Protein AF-A0ABD4YXP7-F1 (afdb_monomer_lite)

pLDDT: mean 83.6, std 15.76, range [41.09, 97.5]

Radius of gyration: 18.05 Å; chains: 1; bounding box: 27×43×54 Å

Sequence (88 aa):
MQTAKWDFQIAQPEQDGDDWRIGYTLISPIAGVPSERIAIDERFHSAHGAIAEATRLAQIHVADLNGEAPTFEAPSDSEVPFDKDQRF

Organism: NCBI:txid1389922

Foldseek 3Di:
DPPQFKDKAWDQWDDDPQWIWTWMWIDDSDPPDDIDIGTDPDTHNDSVVNRVVRVVVRVVVRCVRRVHDPPPPDPDPVRDPDDPPDDD

Secondary structure (DSSP, 8-state):
------EEEEPPPEEETTEEEEEEEEE-SSTTSPPEEEEEEEEESSHHHHHHHHHHHHHHHHHHHTTPPP--PPPPTTS--S-TT---

Structure (mmCIF, N/CA/C/O backbone):
data_AF-A0ABD4YXP7-F1
#
_entry.id   AF-A0ABD4YXP7-F1
#
loop_
_atom_site.group_PDB
_atom_site.id
_atom_site.type_symbol
_atom_site.label_atom_id
_atom_site.label_alt_id
_atom_site.label_comp_id
_atom_site.label_asym_id
_atom_site.label_entity_id
_atom_site.label_seq_id
_atom_site.pdbx_PDB_ins_code
_atom_site.Cartn_x
_atom_site.Cartn_y
_atom_site.Cartn_z
_atom_site.occupancy
_atom_site.B_iso_or_equiv
_atom_site.auth_seq_id
_atom_site.auth_comp_id
_atom_site.auth_asym_id
_atom_site.auth_atom_id
_atom_site.pdbx_PDB_model_num
ATOM 1 N N . MET A 1 1 ? -6.156 12.832 23.675 1.00 41.09 1 MET A N 1
ATOM 2 C CA . MET A 1 1 ? -6.237 11.375 23.445 1.00 41.09 1 MET A CA 1
ATOM 3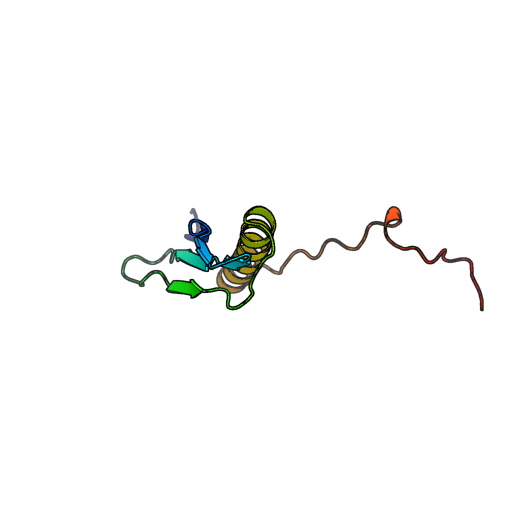 C C . MET A 1 1 ? -5.650 11.124 22.071 1.00 41.09 1 MET A C 1
ATOM 5 O O . MET A 1 1 ? -6.128 11.733 21.126 1.00 41.09 1 MET A O 1
ATOM 9 N N . GLN A 1 2 ? -4.557 10.371 21.974 1.00 52.72 2 GLN A N 1
ATOM 10 C CA . GLN A 1 2 ? -3.922 10.069 20.691 1.00 52.72 2 GLN A CA 1
ATOM 11 C C . GLN A 1 2 ? -4.735 8.939 20.056 1.00 52.72 2 GLN A C 1
ATOM 13 O O . GLN A 1 2 ? -4.736 7.823 20.568 1.00 52.72 2 GLN A O 1
ATOM 18 N N . THR A 1 3 ? -5.537 9.253 19.041 1.00 64.88 3 THR A N 1
ATOM 19 C CA . THR A 1 3 ? -6.314 8.244 18.316 1.00 64.88 3 THR A CA 1
ATOM 20 C C . THR A 1 3 ? -5.324 7.294 17.652 1.00 64.88 3 THR A C 1
ATOM 22 O O . THR A 1 3 ? -4.464 7.747 16.900 1.00 64.88 3 THR A O 1
ATOM 25 N N . ALA A 1 4 ? -5.389 6.004 17.973 1.00 81.06 4 ALA A N 1
ATOM 26 C CA . ALA A 1 4 ? -4.528 5.010 17.350 1.00 81.06 4 ALA A CA 1
ATOM 27 C C . ALA A 1 4 ? -4.961 4.854 15.881 1.00 81.06 4 ALA A C 1
ATOM 29 O O . ALA A 1 4 ? -6.131 4.581 15.613 1.00 81.06 4 ALA A O 1
ATOM 30 N N . LYS A 1 5 ? -4.036 5.103 14.950 1.00 89.56 5 LYS A N 1
ATOM 31 C CA . LYS A 1 5 ? -4.271 5.114 13.501 1.00 89.56 5 LYS A CA 1
ATOM 32 C C . LYS A 1 5 ? -3.553 3.950 12.830 1.00 89.56 5 LYS A C 1
ATOM 34 O O . LYS A 1 5 ? -2.535 3.487 13.341 1.00 89.56 5 LYS A O 1
ATOM 39 N N . TRP A 1 6 ? -4.081 3.504 11.698 1.00 93.50 6 TRP A N 1
ATOM 40 C CA . TRP A 1 6 ? -3.351 2.624 10.794 1.00 93.50 6 TRP A CA 1
ATOM 41 C C . TRP A 1 6 ? -2.084 3.314 10.308 1.00 93.50 6 TRP A C 1
ATOM 43 O O . TRP A 1 6 ? -2.069 4.531 10.110 1.00 93.50 6 TRP A O 1
ATOM 53 N N . ASP A 1 7 ? -1.041 2.514 10.138 1.00 93.56 7 ASP A N 1
ATOM 54 C CA . ASP A 1 7 ? 0.256 2.922 9.607 1.00 93.56 7 ASP A CA 1
ATOM 55 C C . ASP A 1 7 ? 0.744 1.868 8.601 1.00 93.56 7 ASP A C 1
ATOM 57 O O . ASP A 1 7 ? 0.076 0.851 8.378 1.00 93.56 7 ASP A O 1
ATOM 61 N N . PHE A 1 8 ? 1.893 2.088 7.973 1.00 95.38 8 PHE A N 1
ATOM 62 C CA . PHE A 1 8 ? 2.467 1.162 7.009 1.00 95.38 8 PHE A CA 1
ATOM 63 C C . PHE A 1 8 ? 3.991 1.059 7.109 1.00 95.38 8 PHE A C 1
ATOM 65 O O . PHE A 1 8 ? 4.685 1.953 7.582 1.00 95.38 8 PHE A O 1
ATOM 72 N N . GLN A 1 9 ? 4.530 -0.047 6.598 1.00 96.94 9 GLN A N 1
ATOM 73 C CA . GLN A 1 9 ? 5.964 -0.257 6.436 1.00 96.94 9 GLN A CA 1
ATOM 74 C C . GLN A 1 9 ? 6.266 -0.781 5.034 1.00 96.94 9 GLN A C 1
ATOM 76 O O . GLN A 1 9 ? 5.750 -1.821 4.621 1.00 96.94 9 GLN A O 1
ATOM 81 N N . ILE A 1 10 ? 7.146 -0.086 4.318 1.00 96.69 10 ILE A N 1
ATOM 82 C CA . ILE A 1 10 ? 7.625 -0.514 3.001 1.00 96.69 10 ILE A CA 1
ATOM 83 C C . ILE A 1 10 ? 8.584 -1.698 3.162 1.00 96.69 10 ILE A C 1
ATOM 85 O O . ILE A 1 10 ? 9.465 -1.689 4.027 1.00 96.69 10 ILE A O 1
ATOM 89 N N . ALA A 1 11 ? 8.392 -2.740 2.353 1.00 95.56 11 ALA A N 1
ATOM 90 C CA . ALA A 1 11 ? 9.313 -3.866 2.304 1.00 95.56 11 ALA A CA 1
ATOM 91 C C . ALA A 1 11 ? 10.603 -3.470 1.576 1.00 95.56 11 ALA A C 1
ATOM 93 O O . ALA A 1 11 ? 10.627 -2.548 0.761 1.00 95.56 11 ALA A O 1
ATOM 94 N N . GLN A 1 12 ? 11.683 -4.198 1.838 1.00 94.62 12 GLN A N 1
ATOM 95 C CA . GLN A 1 12 ? 12.891 -4.039 1.043 1.00 94.62 12 GLN A CA 1
ATOM 96 C C . GLN A 1 12 ? 12.591 -4.457 -0.409 1.00 94.62 12 GLN A C 1
ATOM 98 O O . GLN A 1 12 ? 12.040 -5.541 -0.602 1.00 94.62 12 GLN A O 1
ATOM 103 N N . PRO A 1 13 ? 12.912 -3.626 -1.419 1.00 94.31 13 PRO A N 1
ATOM 104 C CA . PRO A 1 13 ? 12.740 -4.016 -2.810 1.00 94.31 13 PRO A CA 1
ATOM 105 C C . PRO A 1 13 ? 13.653 -5.196 -3.146 1.00 94.31 13 PRO A C 1
ATOM 107 O O . PRO A 1 13 ? 14.820 -5.236 -2.745 1.00 94.31 13 PRO A O 1
ATOM 110 N N . GLU A 1 14 ? 13.115 -6.137 -3.910 1.00 95.12 14 GLU A N 1
ATOM 111 C CA . GLU A 1 14 ? 13.801 -7.344 -4.354 1.00 95.12 14 GLU A CA 1
ATOM 112 C C . GLU A 1 14 ? 13.993 -7.280 -5.867 1.00 95.12 14 GLU A C 1
ATOM 114 O O . GLU A 1 14 ? 13.080 -6.917 -6.611 1.00 95.12 14 GLU A O 1
ATOM 119 N N . GLN A 1 15 ? 15.194 -7.617 -6.328 1.00 94.56 15 GLN A N 1
ATOM 120 C CA . GLN A 1 15 ? 15.479 -7.712 -7.752 1.00 94.56 15 GLN A CA 1
ATOM 121 C C . GLN A 1 15 ? 15.051 -9.094 -8.262 1.00 94.56 15 GLN A C 1
ATOM 123 O O . GLN A 1 15 ? 15.486 -10.111 -7.720 1.00 94.56 15 GLN A O 1
ATOM 128 N N . ASP A 1 16 ? 14.231 -9.131 -9.312 1.00 91.81 16 ASP A N 1
ATOM 129 C CA . ASP A 1 16 ? 13.866 -10.350 -10.036 1.00 91.81 16 ASP A CA 1
ATOM 130 C C . ASP A 1 16 ? 14.195 -10.192 -11.527 1.00 91.81 16 ASP A C 1
ATOM 132 O O . ASP A 1 16 ? 13.452 -9.576 -12.295 1.00 91.81 16 ASP A O 1
ATOM 136 N N . GLY A 1 17 ? 15.346 -10.739 -11.926 1.00 92.31 17 GLY A N 1
ATOM 137 C CA . GLY A 1 17 ? 15.918 -10.536 -13.254 1.00 92.31 17 GLY A CA 1
ATOM 138 C C . GLY A 1 17 ? 16.398 -9.095 -13.450 1.00 92.31 17 GLY A C 1
ATOM 139 O O . GLY A 1 17 ? 17.176 -8.574 -12.647 1.00 92.31 17 GLY A O 1
ATOM 140 N N . ASP A 1 18 ? 15.930 -8.463 -14.525 1.00 93.00 18 ASP A N 1
ATOM 141 C CA . ASP A 1 18 ? 16.224 -7.058 -14.846 1.00 93.00 18 ASP A CA 1
ATOM 142 C C . ASP A 1 18 ? 15.223 -6.077 -14.208 1.00 93.00 18 ASP A C 1
ATOM 144 O O . ASP A 1 18 ? 15.406 -4.861 -14.284 1.00 93.00 18 ASP A O 1
ATOM 148 N N . ASP A 1 19 ? 14.184 -6.600 -13.552 1.00 95.56 19 ASP A N 1
ATOM 149 C CA . ASP A 1 19 ? 13.132 -5.817 -12.918 1.00 95.56 19 ASP A CA 1
ATOM 150 C C . ASP A 1 19 ? 13.217 -5.882 -11.386 1.00 95.56 19 ASP A C 1
ATOM 152 O O . ASP A 1 19 ? 13.863 -6.740 -10.783 1.00 95.56 19 ASP A O 1
ATOM 156 N N . TRP A 1 20 ? 12.505 -4.968 -10.741 1.00 96.19 20 TRP A N 1
ATOM 157 C CA . TRP A 1 20 ? 12.356 -4.869 -9.298 1.00 96.19 20 TRP A CA 1
ATOM 158 C C . TRP A 1 20 ? 10.912 -5.132 -8.898 1.00 96.19 20 TRP A C 1
ATOM 160 O O . TRP A 1 20 ? 9.977 -4.677 -9.559 1.00 96.19 20 TRP A O 1
ATOM 170 N N . ARG A 1 21 ? 10.738 -5.836 -7.782 1.00 95.69 21 ARG A N 1
ATOM 171 C CA . ARG A 1 21 ? 9.458 -6.054 -7.108 1.00 95.69 21 ARG A CA 1
ATOM 172 C C . ARG A 1 21 ? 9.516 -5.518 -5.693 1.00 95.69 21 ARG A C 1
ATOM 174 O O . ARG A 1 21 ? 10.582 -5.415 -5.086 1.00 95.69 21 ARG A O 1
ATOM 181 N N . ILE A 1 22 ? 8.353 -5.183 -5.158 1.00 97.31 22 ILE A N 1
ATOM 182 C CA . ILE A 1 22 ? 8.235 -4.653 -3.807 1.00 97.31 22 ILE A CA 1
ATOM 183 C C . ILE A 1 22 ? 6.824 -4.902 -3.269 1.00 97.31 22 ILE A C 1
ATOM 185 O O . ILE A 1 22 ? 5.891 -5.227 -4.002 1.00 97.31 22 ILE A O 1
ATOM 189 N N . GLY A 1 23 ? 6.668 -4.733 -1.965 1.00 96.38 23 GLY A N 1
ATOM 190 C CA . GLY A 1 23 ? 5.378 -4.692 -1.299 1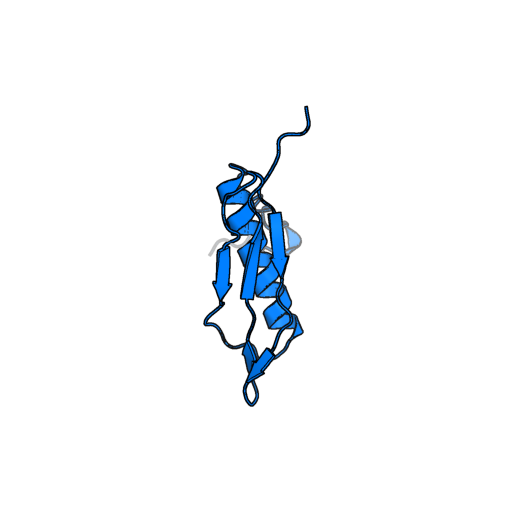.00 96.38 23 GLY A CA 1
ATOM 191 C C . GLY A 1 23 ? 5.431 -3.783 -0.080 1.00 96.38 23 GLY A C 1
ATOM 192 O O . GLY A 1 23 ? 6.457 -3.169 0.224 1.00 96.38 23 GLY A O 1
ATOM 193 N N . TYR A 1 24 ? 4.333 -3.726 0.654 1.00 97.50 24 TYR A N 1
ATOM 194 C CA . TYR A 1 24 ? 4.245 -3.009 1.918 1.00 97.50 24 TYR A CA 1
ATOM 195 C C . TYR A 1 24 ? 3.379 -3.783 2.910 1.00 97.50 24 TYR A C 1
ATOM 197 O O . TYR A 1 24 ? 2.633 -4.687 2.545 1.00 97.50 24 TYR A O 1
ATOM 205 N N . THR A 1 25 ? 3.526 -3.469 4.190 1.00 97.12 25 THR A N 1
ATOM 206 C CA . THR A 1 25 ? 2.750 -4.072 5.276 1.00 97.12 25 THR A CA 1
ATOM 207 C C . THR A 1 25 ? 1.905 -3.000 5.939 1.00 97.12 25 THR A C 1
ATOM 209 O O . THR A 1 25 ? 2.445 -1.959 6.302 1.00 97.12 25 THR A O 1
ATOM 212 N N . LEU A 1 26 ? 0.615 -3.256 6.125 1.00 95.88 26 LEU A N 1
ATOM 213 C CA . LEU A 1 26 ? -0.287 -2.423 6.912 1.00 95.88 26 LEU A CA 1
ATOM 214 C C . LEU A 1 26 ? -0.196 -2.806 8.388 1.00 95.88 26 LEU A C 1
ATOM 216 O O . LEU A 1 26 ? -0.259 -3.982 8.757 1.00 95.88 26 LEU A O 1
ATOM 220 N N . ILE A 1 27 ? -0.054 -1.800 9.241 1.00 94.00 27 ILE A N 1
ATOM 221 C CA . ILE A 1 27 ? 0.111 -1.945 10.682 1.00 94.00 27 ILE A CA 1
ATOM 222 C C . ILE A 1 27 ? -1.187 -1.498 11.345 1.00 94.00 27 ILE A C 1
ATOM 224 O O . ILE A 1 27 ? -1.549 -0.321 11.306 1.00 94.00 27 ILE A O 1
ATOM 228 N N . SER A 1 28 ? -1.894 -2.454 11.952 1.00 91.75 28 SER A N 1
ATOM 229 C CA . SER A 1 28 ? -3.134 -2.160 12.660 1.00 91.75 28 SER A CA 1
ATOM 230 C C . SER A 1 28 ? -2.855 -1.436 13.980 1.00 91.75 28 SER A C 1
ATOM 232 O O . SER A 1 28 ? -1.978 -1.864 14.735 1.00 91.75 28 SER A O 1
ATOM 234 N N . PRO A 1 29 ? -3.639 -0.400 14.328 1.00 89.69 29 PRO A N 1
ATOM 235 C CA . PRO A 1 29 ? -3.564 0.230 15.643 1.00 89.69 29 PRO A CA 1
ATOM 236 C C . PRO A 1 29 ? -4.156 -0.641 16.760 1.00 89.69 29 PRO A C 1
ATOM 238 O O . PRO A 1 29 ? -4.015 -0.315 17.940 1.00 89.69 29 PRO A O 1
ATOM 241 N N . ILE A 1 30 ? -4.870 -1.715 16.406 1.00 87.62 30 ILE A N 1
ATOM 242 C CA . ILE A 1 30 ? -5.593 -2.572 17.343 1.00 87.62 30 ILE A CA 1
ATOM 243 C C . ILE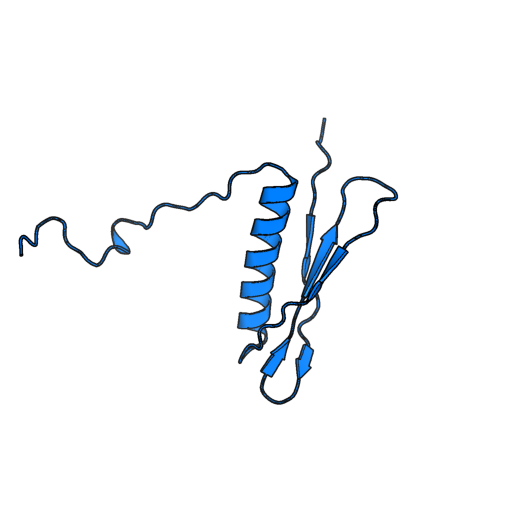 A 1 30 ? -4.716 -3.772 17.699 1.00 87.62 30 ILE A C 1
ATOM 245 O O . ILE A 1 30 ? -4.394 -4.608 16.855 1.00 87.62 30 ILE A O 1
ATOM 249 N N . ALA A 1 31 ? -4.368 -3.892 18.981 1.00 82.88 31 ALA A N 1
ATOM 250 C CA . ALA A 1 31 ? -3.615 -5.035 19.479 1.00 82.88 31 ALA A CA 1
ATOM 251 C C . ALA A 1 31 ? -4.360 -6.353 19.196 1.00 82.88 31 ALA A C 1
ATOM 253 O O . ALA A 1 31 ? -5.523 -6.512 19.564 1.00 82.88 31 ALA A O 1
ATOM 254 N N . GLY A 1 32 ? -3.674 -7.303 18.557 1.00 80.75 32 GLY A N 1
ATOM 255 C CA . GLY A 1 32 ? -4.231 -8.611 18.198 1.00 80.75 32 GLY A CA 1
ATOM 256 C C . GLY A 1 32 ? -4.867 -8.685 16.807 1.00 80.75 32 GLY A C 1
ATOM 257 O O . GLY A 1 32 ? -5.195 -9.787 16.372 1.00 80.75 32 GLY A O 1
ATOM 258 N N . VAL A 1 33 ? -4.993 -7.566 16.084 1.00 83.94 33 VAL A N 1
ATOM 259 C CA . VAL A 1 33 ? -5.303 -7.595 14.648 1.00 83.94 33 VAL A CA 1
ATOM 260 C C . VAL A 1 33 ? -4.004 -7.860 13.878 1.00 83.94 33 VAL A C 1
ATOM 262 O O . VAL A 1 33 ? -3.013 -7.161 14.108 1.00 83.94 33 VAL A O 1
ATOM 265 N N . PRO A 1 34 ? -3.962 -8.878 13.000 1.00 84.06 34 PRO A N 1
ATOM 266 C CA . PRO A 1 34 ? -2.762 -9.179 12.234 1.00 84.06 34 PRO A CA 1
ATOM 267 C C . PRO A 1 34 ? -2.438 -8.046 11.259 1.00 84.06 34 PRO A C 1
ATOM 269 O O . PRO A 1 34 ? -3.327 -7.470 10.634 1.00 84.06 34 PRO A O 1
ATOM 272 N N . SER A 1 35 ? -1.147 -7.756 11.114 1.00 88.44 35 SER A N 1
ATOM 273 C CA . SER A 1 35 ? -0.646 -6.920 10.026 1.00 88.44 35 SER A CA 1
ATOM 274 C C . SER A 1 35 ? -0.891 -7.600 8.682 1.00 88.44 35 SER A C 1
ATOM 276 O O . SER A 1 35 ? -0.704 -8.812 8.552 1.00 88.44 35 SER A O 1
ATOM 278 N N . GLU A 1 36 ? -1.267 -6.819 7.677 1.00 92.06 36 GLU A N 1
ATOM 279 C CA . GLU A 1 36 ? -1.551 -7.328 6.336 1.00 92.06 36 GLU A CA 1
ATOM 280 C C . GLU A 1 36 ? -0.406 -6.980 5.389 1.00 92.06 36 GLU A C 1
ATOM 282 O O . GLU A 1 36 ? -0.018 -5.820 5.278 1.00 92.06 36 GLU A O 1
ATOM 287 N N . ARG A 1 37 ? 0.159 -7.981 4.707 1.00 94.25 37 ARG A N 1
ATOM 288 C CA . ARG A 1 37 ? 1.199 -7.769 3.695 1.00 94.25 37 ARG A CA 1
ATOM 289 C C . ARG A 1 37 ? 0.562 -7.696 2.312 1.00 94.25 37 ARG A C 1
ATOM 291 O O . ARG A 1 37 ? -0.061 -8.656 1.873 1.00 94.25 37 ARG A O 1
ATOM 298 N N . ILE A 1 38 ? 0.827 -6.602 1.612 1.00 95.62 38 ILE A N 1
ATOM 299 C CA . ILE A 1 38 ? 0.393 -6.345 0.243 1.00 95.62 38 ILE A CA 1
ATOM 300 C C . ILE A 1 38 ? 1.608 -6.435 -0.681 1.00 95.62 38 ILE A C 1
ATOM 302 O O . ILE A 1 38 ? 2.582 -5.698 -0.515 1.00 95.62 38 ILE A O 1
ATOM 306 N N . ALA A 1 39 ? 1.563 -7.353 -1.644 1.00 94.81 39 ALA A N 1
ATOM 307 C CA . ALA A 1 39 ? 2.529 -7.410 -2.737 1.00 94.81 39 ALA A CA 1
ATOM 308 C C . ALA A 1 39 ? 2.041 -6.533 -3.894 1.00 94.81 39 ALA A C 1
ATOM 310 O O . ALA A 1 39 ? 0.843 -6.486 -4.170 1.00 94.81 39 ALA A O 1
ATOM 311 N N . ILE A 1 40 ? 2.964 -5.838 -4.557 1.00 94.44 40 ILE A N 1
ATOM 312 C CA . ILE A 1 40 ? 2.662 -5.088 -5.774 1.00 94.44 40 ILE A CA 1
ATOM 313 C C . ILE A 1 40 ? 3.053 -5.972 -6.954 1.00 94.44 40 ILE A C 1
ATOM 315 O O . ILE A 1 40 ? 4.219 -6.340 -7.094 1.00 94.44 40 ILE A O 1
ATOM 319 N N . ASP A 1 41 ? 2.070 -6.323 -7.782 1.00 90.94 41 ASP A N 1
ATOM 320 C CA . ASP A 1 41 ? 2.272 -7.212 -8.934 1.00 90.94 41 ASP A CA 1
ATOM 321 C C . ASP A 1 41 ? 3.056 -6.541 -10.075 1.00 90.94 41 ASP A C 1
ATOM 323 O O . ASP A 1 41 ? 3.599 -7.216 -10.956 1.00 90.94 41 ASP A O 1
ATOM 327 N N . GLU A 1 42 ? 3.140 -5.210 -10.060 1.00 91.19 42 GLU A N 1
ATOM 328 C CA . GLU A 1 42 ? 3.909 -4.432 -11.024 1.00 91.19 42 GLU A CA 1
ATOM 329 C C . GLU A 1 42 ? 5.419 -4.678 -10.895 1.00 91.19 42 GLU A C 1
ATOM 331 O O . GLU A 1 42 ? 5.978 -4.857 -9.810 1.00 91.19 42 GLU A O 1
ATOM 336 N N . ARG A 1 43 ? 6.086 -4.685 -12.051 1.00 93.06 43 ARG A N 1
ATOM 337 C CA . ARG A 1 43 ? 7.536 -4.809 -12.172 1.00 93.06 43 ARG A CA 1
ATOM 338 C C . ARG A 1 43 ? 8.124 -3.459 -12.538 1.00 93.06 43 ARG A C 1
ATOM 340 O O . ARG A 1 43 ? 7.669 -2.824 -13.484 1.00 93.06 43 ARG A O 1
ATOM 347 N N . PHE A 1 44 ? 9.157 -3.051 -11.815 1.00 94.00 44 PHE A N 1
ATOM 348 C CA . PHE A 1 44 ? 9.758 -1.732 -11.963 1.00 94.00 44 PHE A CA 1
ATOM 349 C C . PHE A 1 44 ? 11.171 -1.830 -12.528 1.00 94.00 44 PHE A C 1
ATOM 351 O O . PHE A 1 44 ? 11.980 -2.623 -12.063 1.00 94.00 44 PHE A O 1
ATOM 358 N N . HIS A 1 45 ? 11.535 -0.9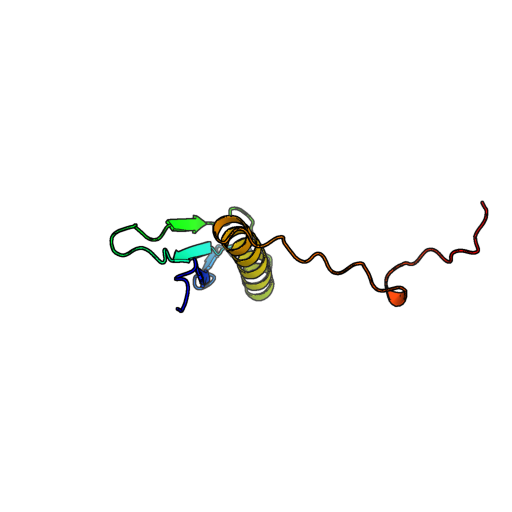36 -13.443 1.00 93.12 45 HIS A N 1
ATOM 359 C CA . HIS A 1 45 ? 12.899 -0.885 -13.989 1.00 93.12 45 HIS A CA 1
ATOM 360 C C . HIS A 1 45 ? 13.950 -0.348 -12.998 1.00 93.12 45 HIS A C 1
ATOM 362 O O . HIS A 1 45 ? 15.137 -0.285 -13.313 1.00 93.12 45 HIS A O 1
ATOM 368 N N . SER A 1 46 ? 13.540 0.083 -11.799 1.00 95.50 46 SER A N 1
ATOM 369 C CA . SER A 1 46 ? 14.460 0.508 -10.742 1.00 95.50 46 SER A CA 1
ATOM 370 C C . SER A 1 46 ? 13.876 0.296 -9.346 1.00 95.50 46 SER A C 1
ATOM 372 O O . SER A 1 46 ? 12.671 0.442 -9.134 1.00 95.50 46 SER A O 1
ATOM 374 N N . ALA A 1 47 ? 14.756 0.054 -8.370 1.00 93.50 47 ALA A N 1
ATOM 375 C CA . ALA A 1 47 ? 14.389 -0.018 -6.956 1.00 93.50 47 ALA A CA 1
ATOM 376 C C . ALA A 1 47 ? 13.723 1.275 -6.460 1.00 93.50 47 ALA A C 1
ATOM 378 O O . ALA A 1 47 ? 12.786 1.230 -5.670 1.00 93.50 47 ALA A O 1
ATOM 379 N N . HIS A 1 48 ? 14.190 2.434 -6.939 1.00 95.06 48 HIS A N 1
ATOM 380 C CA . HIS A 1 48 ? 13.627 3.728 -6.558 1.00 95.06 48 HIS A CA 1
ATOM 381 C C . HIS A 1 48 ? 12.179 3.877 -7.039 1.00 95.06 48 HIS A C 1
ATOM 383 O O . HIS A 1 48 ? 11.326 4.292 -6.261 1.00 95.06 48 HIS A O 1
ATOM 389 N N . GLY A 1 49 ? 11.894 3.494 -8.290 1.00 92.06 49 GLY A N 1
ATOM 390 C CA . GLY A 1 49 ? 10.532 3.494 -8.829 1.00 92.06 49 GLY A CA 1
ATOM 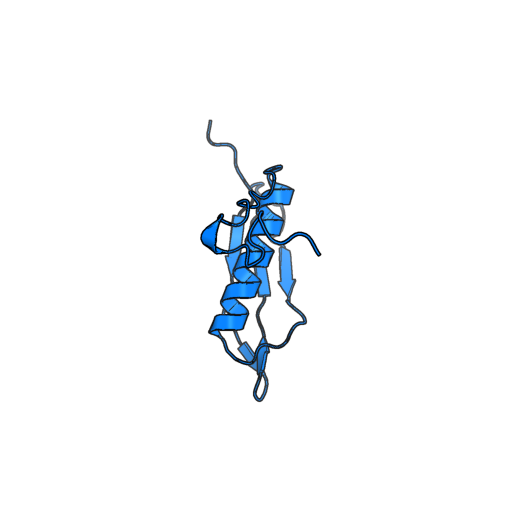391 C C . GLY A 1 49 ? 9.603 2.567 -8.046 1.00 92.06 49 GLY A C 1
ATOM 392 O O . GLY A 1 49 ? 8.508 2.977 -7.675 1.00 92.06 49 GLY A O 1
ATOM 393 N N . ALA A 1 50 ? 10.086 1.369 -7.700 1.00 94.12 50 ALA A N 1
ATOM 394 C CA . ALA A 1 50 ? 9.343 0.431 -6.864 1.00 94.12 50 ALA A CA 1
ATOM 395 C C . ALA A 1 50 ? 9.000 1.041 -5.491 1.00 94.12 50 ALA A C 1
ATOM 397 O O . ALA A 1 50 ? 7.845 1.031 -5.073 1.00 94.12 50 ALA A O 1
ATOM 398 N N . ILE A 1 51 ? 9.986 1.629 -4.801 1.00 94.94 51 ILE A N 1
ATOM 399 C CA . ILE A 1 51 ? 9.780 2.279 -3.495 1.00 94.94 51 ILE A CA 1
ATOM 400 C C . ILE A 1 51 ? 8.781 3.435 -3.595 1.00 94.94 51 ILE A C 1
ATOM 402 O O . ILE A 1 51 ? 7.910 3.555 -2.732 1.00 94.94 51 ILE A O 1
ATOM 406 N N . ALA A 1 52 ? 8.904 4.284 -4.618 1.00 95.12 52 ALA A N 1
ATOM 407 C CA . ALA A 1 52 ? 8.026 5.435 -4.803 1.00 95.12 52 ALA A CA 1
ATOM 408 C C . ALA A 1 52 ? 6.563 5.000 -4.970 1.00 95.12 52 ALA A C 1
ATOM 410 O O . ALA A 1 52 ? 5.692 5.505 -4.260 1.00 95.12 52 ALA A O 1
ATOM 411 N N . GLU A 1 53 ? 6.304 4.014 -5.831 1.00 94.81 53 GLU A N 1
ATOM 412 C CA . GLU A 1 53 ? 4.942 3.524 -6.055 1.00 94.81 53 GLU A CA 1
ATOM 413 C C . GLU A 1 53 ? 4.398 2.775 -4.833 1.00 94.81 53 GLU A C 1
ATOM 415 O O . GLU A 1 53 ? 3.266 3.016 -4.414 1.00 94.81 53 GLU A O 1
ATOM 420 N N . ALA A 1 54 ? 5.216 1.950 -4.169 1.00 96.12 54 ALA A N 1
ATOM 421 C CA . ALA A 1 54 ? 4.805 1.288 -2.931 1.00 96.12 54 ALA A CA 1
ATOM 422 C C . ALA A 1 54 ? 4.439 2.276 -1.826 1.00 96.12 54 ALA A C 1
ATOM 424 O O . ALA A 1 54 ? 3.456 2.075 -1.115 1.00 96.12 54 ALA A O 1
ATOM 425 N N . THR A 1 55 ? 5.206 3.360 -1.706 1.00 95.06 55 THR A N 1
ATOM 426 C CA . THR A 1 55 ? 4.931 4.436 -0.750 1.00 95.06 55 THR A CA 1
ATOM 427 C C . THR A 1 55 ? 3.617 5.126 -1.078 1.00 95.06 55 THR A C 1
ATOM 429 O O . THR A 1 55 ? 2.776 5.285 -0.1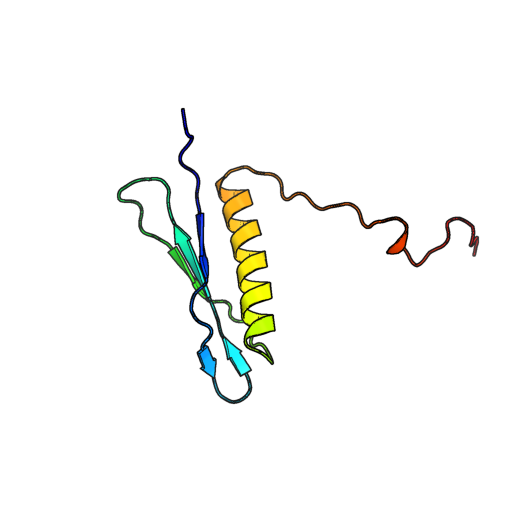95 1.00 95.06 55 THR A O 1
ATOM 432 N N . ARG A 1 56 ? 3.406 5.477 -2.350 1.00 94.69 56 ARG A N 1
ATOM 433 C CA . ARG A 1 56 ? 2.176 6.118 -2.816 1.00 94.69 56 ARG A CA 1
ATOM 434 C C . ARG A 1 56 ? 0.944 5.257 -2.531 1.00 94.69 56 ARG A C 1
ATOM 436 O O . ARG A 1 56 ? -0.028 5.754 -1.965 1.00 94.69 56 ARG A O 1
ATOM 443 N N . LEU A 1 57 ? 0.984 3.972 -2.883 1.00 95.31 57 LEU A N 1
ATOM 444 C CA . LEU A 1 57 ? -0.135 3.054 -2.656 1.00 95.31 57 LEU A CA 1
ATOM 445 C C . LEU A 1 57 ? -0.399 2.831 -1.163 1.00 95.31 57 LEU A C 1
ATOM 447 O O . LEU A 1 57 ? -1.553 2.861 -0.741 1.00 95.31 57 LEU A O 1
ATOM 451 N N . ALA A 1 58 ? 0.650 2.665 -0.354 1.00 94.25 58 ALA A N 1
ATOM 452 C CA . ALA A 1 58 ? 0.505 2.488 1.087 1.00 94.25 58 ALA A CA 1
ATOM 453 C C . ALA A 1 58 ? -0.111 3.722 1.770 1.00 94.25 58 ALA A C 1
ATOM 455 O O . ALA A 1 58 ? -0.983 3.577 2.624 1.00 94.25 58 ALA A O 1
ATOM 456 N N . GLN A 1 59 ? 0.282 4.931 1.354 1.00 92.88 59 GLN A N 1
ATOM 457 C CA . GLN A 1 59 ? -0.300 6.182 1.848 1.00 92.88 59 GLN A CA 1
ATOM 458 C C . GLN A 1 59 ? -1.791 6.292 1.525 1.00 92.88 59 GLN A C 1
ATOM 460 O O . GLN A 1 59 ? -2.574 6.635 2.408 1.00 92.88 59 GLN A O 1
ATOM 465 N N . ILE A 1 60 ? -2.191 5.968 0.291 1.00 92.88 60 ILE A N 1
ATOM 466 C CA . ILE A 1 60 ? -3.606 5.956 -0.111 1.00 92.88 60 ILE A CA 1
ATOM 467 C C . ILE A 1 60 ? -4.394 4.967 0.755 1.00 92.88 60 ILE A C 1
ATOM 469 O O . ILE A 1 60 ? -5.461 5.306 1.261 1.00 92.88 60 ILE A O 1
ATOM 473 N N . HIS A 1 61 ? -3.853 3.766 0.962 1.00 93.50 61 HIS A N 1
ATOM 474 C CA . HIS A 1 61 ? -4.523 2.715 1.724 1.00 93.50 61 HIS A CA 1
ATOM 475 C C . HIS A 1 61 ? -4.696 3.101 3.200 1.00 93.50 61 HIS A C 1
ATOM 477 O O . HIS A 1 61 ? -5.771 2.943 3.774 1.00 93.50 61 HIS A O 1
ATOM 483 N N . VAL A 1 62 ? -3.654 3.659 3.819 1.00 92.62 62 VAL A N 1
ATOM 484 C CA . VAL A 1 62 ? -3.723 4.126 5.207 1.00 92.62 62 VAL A CA 1
ATOM 485 C C . VAL A 1 62 ? -4.657 5.326 5.360 1.00 92.62 62 VAL A C 1
ATOM 487 O O . VAL A 1 62 ? -5.376 5.393 6.357 1.00 92.62 62 VAL A O 1
ATOM 490 N N . ALA A 1 63 ? -4.691 6.245 4.392 1.00 90.62 63 ALA A N 1
ATOM 491 C CA . ALA A 1 63 ? -5.640 7.356 4.398 1.00 90.62 63 ALA A CA 1
ATOM 492 C C . ALA A 1 63 ? -7.089 6.843 4.381 1.00 90.62 63 ALA A C 1
ATOM 494 O O . ALA A 1 63 ? -7.879 7.233 5.241 1.00 90.62 63 ALA A O 1
ATOM 495 N N . ASP A 1 64 ? -7.403 5.891 3.497 1.00 90.31 64 ASP A N 1
ATOM 496 C CA . ASP A 1 64 ? -8.722 5.252 3.428 1.00 90.31 64 ASP A CA 1
ATOM 497 C C . ASP A 1 64 ? -9.104 4.574 4.758 1.00 90.31 64 ASP A C 1
ATOM 499 O O . ASP A 1 64 ? -10.152 4.869 5.338 1.00 90.31 64 ASP A O 1
ATOM 503 N N . LEU A 1 65 ? -8.203 3.760 5.326 1.00 90.75 65 LEU A N 1
ATOM 504 C CA . LEU A 1 65 ? -8.425 3.068 6.605 1.00 90.75 65 LEU A CA 1
ATOM 505 C C . LEU A 1 65 ? -8.592 4.016 7.801 1.00 90.75 65 LEU A C 1
ATOM 507 O O . LEU A 1 65 ? -9.282 3.684 8.768 1.00 90.75 65 LEU A O 1
ATOM 511 N N . ASN A 1 66 ? -7.964 5.189 7.752 1.00 90.75 66 ASN A N 1
ATOM 512 C CA . ASN A 1 66 ? -8.083 6.215 8.785 1.00 90.75 66 ASN A CA 1
ATOM 513 C C . ASN A 1 66 ? -9.259 7.178 8.548 1.00 90.75 66 ASN A C 1
ATOM 515 O O . ASN A 1 66 ? -9.493 8.056 9.383 1.00 90.75 66 ASN A O 1
ATOM 519 N N . GLY A 1 67 ? -10.009 7.024 7.450 1.00 86.38 67 GLY A N 1
ATOM 520 C CA . GLY A 1 67 ? -11.085 7.939 7.064 1.00 86.38 67 GLY A CA 1
ATOM 521 C C . GLY A 1 67 ? -10.582 9.334 6.679 1.00 86.38 67 GLY A C 1
ATOM 522 O O . GLY A 1 67 ? -11.315 10.317 6.801 1.00 86.38 67 GLY A O 1
ATOM 523 N N . GLU A 1 68 ? -9.323 9.436 6.260 1.00 83.62 68 GLU A N 1
ATOM 524 C CA . GLU A 1 68 ? -8.710 10.660 5.763 1.00 83.62 68 GLU A CA 1
ATOM 525 C C . GLU A 1 68 ? -8.958 10.746 4.257 1.00 83.62 68 GLU A C 1
ATOM 527 O O . GLU A 1 68 ? -8.609 9.845 3.496 1.00 83.62 68 GLU A O 1
ATOM 532 N N . ALA A 1 69 ? -9.581 11.836 3.806 1.00 68.69 69 ALA A N 1
ATOM 533 C CA . ALA A 1 69 ? -9.711 12.068 2.376 1.00 68.69 69 ALA A CA 1
ATOM 534 C C . ALA A 1 69 ? -8.304 12.253 1.781 1.00 68.69 69 ALA A C 1
ATOM 536 O O . ALA A 1 69 ? -7.543 13.066 2.317 1.00 68.69 69 ALA A O 1
ATOM 537 N N . PRO A 1 70 ? -7.946 11.556 0.686 1.00 58.72 70 PRO A N 1
ATOM 538 C CA . PRO A 1 70 ? -6.703 11.835 -0.013 1.00 58.72 70 PRO A CA 1
ATOM 539 C C . PRO A 1 70 ? -6.702 13.305 -0.432 1.00 58.72 70 PRO A C 1
ATOM 541 O O . PRO A 1 70 ? -7.574 13.759 -1.179 1.00 58.72 70 PRO A O 1
ATOM 544 N N . THR A 1 71 ? -5.739 14.070 0.077 1.00 60.38 71 THR A N 1
ATOM 545 C CA . THR A 1 71 ? -5.507 15.444 -0.357 1.00 60.38 71 THR A CA 1
ATOM 546 C C . THR A 1 71 ? -4.916 15.381 -1.757 1.00 60.38 71 THR A C 1
ATOM 548 O O . THR A 1 71 ? -3.706 15.287 -1.944 1.00 60.38 71 THR A O 1
ATOM 551 N N . PHE A 1 72 ? -5.782 15.385 -2.765 1.00 60.56 72 PHE A N 1
ATOM 552 C CA . PHE A 1 72 ? -5.363 15.712 -4.115 1.00 60.56 72 PHE A CA 1
ATOM 553 C C . PHE A 1 72 ? -5.075 17.212 -4.125 1.00 60.56 72 PHE A C 1
ATOM 555 O O . PHE A 1 72 ? -6.003 18.023 -4.107 1.00 60.56 72 PHE A O 1
ATOM 562 N N . GLU A 1 73 ? -3.797 17.591 -4.078 1.00 57.44 73 GLU A N 1
ATOM 563 C CA . GLU A 1 73 ? -3.425 18.968 -4.386 1.00 57.44 73 GLU A CA 1
ATOM 564 C C . GLU A 1 73 ? -3.910 19.267 -5.807 1.00 57.44 73 GLU A C 1
ATOM 566 O O . GLU A 1 73 ? -3.671 18.496 -6.741 1.00 57.44 73 GLU A O 1
ATOM 571 N N . ALA A 1 74 ? -4.672 20.353 -5.960 1.00 55.78 74 ALA A N 1
ATOM 572 C CA . ALA A 1 74 ? -5.026 20.827 -7.286 1.00 55.78 74 ALA A CA 1
ATOM 573 C C . ALA A 1 74 ? -3.718 21.129 -8.036 1.00 55.78 74 ALA A C 1
ATOM 575 O O . ALA A 1 74 ? -2.821 21.719 -7.424 1.00 55.78 74 ALA A O 1
ATOM 576 N N . PRO A 1 75 ? -3.594 20.741 -9.320 1.00 55.69 75 PRO A N 1
ATOM 577 C CA . PRO A 1 75 ? -2.412 21.073 -10.100 1.00 55.69 75 PRO A CA 1
ATOM 578 C C . PRO A 1 75 ? -2.167 22.577 -10.010 1.00 55.69 75 PRO A C 1
ATOM 580 O O . PRO A 1 75 ? -3.104 23.378 -10.107 1.00 55.69 75 PRO A O 1
ATOM 583 N N . SER A 1 76 ? -0.916 22.953 -9.766 1.00 57.12 76 SER A N 1
ATOM 584 C CA . SER A 1 76 ? -0.539 24.361 -9.708 1.00 57.12 76 SER A CA 1
ATOM 585 C C . SER A 1 76 ? -0.809 25.020 -11.069 1.00 57.12 76 SER A C 1
ATOM 587 O O . SER A 1 76 ? -0.710 24.361 -12.103 1.00 57.12 76 SER A O 1
ATOM 589 N N . ASP A 1 77 ? -1.130 26.322 -11.114 1.00 59.19 77 ASP A N 1
ATOM 590 C CA . ASP A 1 77 ? -1.341 27.046 -12.390 1.00 59.19 77 ASP A CA 1
ATOM 591 C C . ASP A 1 77 ? -0.117 26.926 -13.338 1.00 59.19 77 ASP A C 1
ATOM 593 O O . ASP A 1 77 ? -0.247 27.101 -14.545 1.00 59.19 77 ASP A O 1
ATOM 597 N N . SER A 1 78 ? 1.065 26.575 -12.813 1.00 62.19 78 SER A N 1
ATOM 598 C CA . SER A 1 78 ? 2.290 26.267 -13.568 1.00 62.19 78 SER A CA 1
ATOM 599 C C . SER A 1 78 ? 2.331 24.887 -14.242 1.00 62.19 78 SER A C 1
ATOM 601 O O . SER A 1 78 ? 3.197 24.658 -15.084 1.00 62.19 78 SER A O 1
ATOM 603 N N . GLU A 1 79 ? 1.436 23.967 -13.885 1.00 54.28 79 GLU A N 1
ATOM 604 C CA . GLU A 1 79 ? 1.365 22.594 -14.417 1.00 54.28 79 GLU A CA 1
ATOM 605 C C . GLU A 1 79 ? 0.233 22.406 -15.435 1.00 54.28 79 GLU A C 1
ATOM 607 O O . GLU A 1 79 ? 0.072 21.320 -15.994 1.00 54.28 79 GLU A O 1
ATOM 612 N N . VAL A 1 80 ? -0.545 23.458 -15.710 1.00 60.28 80 VAL A N 1
ATOM 613 C CA . VAL A 1 80 ? -1.593 23.442 -16.733 1.00 60.28 80 VAL A CA 1
ATOM 614 C C . VAL A 1 80 ? -1.016 24.017 -18.036 1.00 60.28 80 VAL A C 1
ATOM 616 O O . VAL A 1 80 ? -0.818 25.224 -18.126 1.00 60.28 80 VAL A O 1
ATOM 619 N N . PRO A 1 81 ? -0.757 23.205 -19.082 1.00 59.66 81 PRO A N 1
ATOM 620 C CA . PRO A 1 81 ? -0.179 23.693 -20.339 1.00 59.66 81 PRO A CA 1
ATOM 621 C C . PRO A 1 81 ? -1.200 24.412 -21.239 1.00 59.66 81 PRO A C 1
ATOM 623 O O . PRO A 1 81 ? -0.875 24.794 -22.361 1.00 59.66 81 PRO A O 1
ATOM 626 N N . PHE A 1 82 ? -2.444 24.562 -20.780 1.00 62.19 82 PHE A N 1
ATOM 627 C CA . PHE A 1 82 ? -3.512 25.220 -21.521 1.00 62.19 82 PHE A CA 1
ATOM 628 C C . PHE A 1 82 ? -3.736 26.616 -20.945 1.00 62.19 82 PHE A C 1
ATOM 630 O O . PHE A 1 82 ? -4.420 26.781 -19.934 1.00 62.19 82 PHE A O 1
ATOM 637 N N . ASP A 1 83 ? -3.157 27.617 -21.608 1.00 59.50 83 ASP A N 1
ATOM 638 C CA . ASP A 1 83 ? -3.473 29.020 -21.357 1.00 59.50 83 ASP A CA 1
ATOM 639 C C . ASP A 1 83 ? -4.987 29.240 -21.478 1.00 59.50 83 ASP A C 1
ATOM 641 O O . ASP A 1 83 ? -5.611 28.866 -22.477 1.00 59.50 83 ASP A O 1
ATOM 645 N N . LYS A 1 84 ? -5.576 29.903 -20.475 1.00 58.19 84 LYS A N 1
ATOM 646 C CA . LYS A 1 84 ? -7.008 30.266 -20.413 1.00 58.19 84 LYS A CA 1
ATOM 647 C C . LYS A 1 84 ? -7.477 31.155 -21.584 1.00 58.19 84 LYS A C 1
ATOM 649 O O . LYS A 1 84 ? -8.675 31.407 -21.695 1.00 58.19 84 LYS A O 1
ATOM 654 N N . ASP A 1 85 ? -6.567 31.583 -22.462 1.00 57.34 85 ASP A N 1
ATOM 655 C CA . ASP A 1 85 ? -6.820 32.481 -23.592 1.00 57.34 85 ASP A CA 1
ATOM 656 C C . ASP A 1 85 ? -6.801 31.819 -24.984 1.00 57.34 85 ASP A C 1
ATOM 658 O O . ASP A 1 85 ? -7.072 32.497 -25.979 1.00 57.34 85 ASP A O 1
ATOM 662 N N . GLN A 1 86 ? -6.566 30.507 -25.113 1.00 55.06 86 GLN A N 1
ATOM 663 C CA . GLN A 1 86 ? -6.751 29.842 -26.412 1.00 55.06 86 GLN A CA 1
ATOM 664 C C . GLN A 1 86 ? -8.216 29.445 -26.637 1.00 55.06 86 GLN A C 1
ATOM 666 O O . GLN A 1 86 ? -8.670 28.364 -26.266 1.00 55.06 86 GLN A O 1
ATOM 671 N N . ARG A 1 87 ? -8.969 30.336 -27.294 1.00 55.28 87 ARG A N 1
ATOM 672 C CA . ARG A 1 87 ? -10.193 29.958 -28.017 1.00 55.28 87 ARG A CA 1
ATOM 673 C C . ARG A 1 87 ? -9.788 29.228 -29.303 1.00 55.28 87 ARG A C 1
ATOM 675 O O . ARG A 1 87 ? -9.098 29.821 -30.129 1.00 55.28 87 ARG A O 1
ATOM 682 N N . PHE A 1 88 ? -10.195 27.963 -29.424 1.00 59.81 88 PHE A N 1
ATOM 683 C CA . PHE A 1 88 ? -10.160 27.193 -30.674 1.00 59.81 88 PHE A CA 1
ATOM 684 C C . PHE A 1 88 ? -10.970 27.877 -31.781 1.00 59.81 88 PHE A C 1
ATOM 686 O O . PHE A 1 88 ? -12.017 28.487 -31.450 1.00 59.81 88 PHE A O 1
#